Protein AF-B0BI06-F1 (afdb_monomer_lite)

Radius of gyration: 16.46 Å; chains: 1; bounding box: 45×23×43 Å

Sequence (85 aa):
MRQLRQLLWSYALDGHEAGQASGAVLAKYSQHIAPHRTVAEDILAKVCSDADAATEAYRSSGRFGSAEVVVQLKLVAAGLPGGEA

Structure (mmCIF, N/CA/C/O backbone):
data_AF-B0BI06-F1
#
_entry.id   AF-B0BI06-F1
#
loop_
_atom_site.group_PDB
_atom_site.id
_atom_site.type_symbol
_atom_site.label_atom_id
_atom_site.label_alt_id
_atom_site.label_comp_id
_atom_site.label_asym_id
_atom_site.label_entity_id
_atom_site.label_seq_id
_atom_site.pdbx_PDB_ins_code
_atom_site.Cartn_x
_atom_site.Cartn_y
_atom_site.Cartn_z
_atom_site.occupancy
_atom_site.B_iso_or_equiv
_atom_site.auth_seq_id
_atom_site.auth_comp_id
_atom_site.auth_asym_id
_atom_site.auth_atom_id
_atom_site.pdbx_PDB_model_num
ATOM 1 N N . MET A 1 1 ? -21.458 2.344 -10.665 1.00 32.44 1 MET A N 1
ATOM 2 C CA . MET A 1 1 ? -20.179 2.318 -11.405 1.00 32.44 1 MET A CA 1
ATOM 3 C C . MET A 1 1 ? -19.161 3.111 -10.600 1.00 32.44 1 MET A C 1
ATOM 5 O O . MET A 1 1 ? -19.309 4.318 -10.481 1.00 32.44 1 MET A O 1
ATOM 9 N N . ARG A 1 2 ? -18.236 2.433 -9.905 1.00 38.69 2 ARG A N 1
ATOM 10 C CA . ARG A 1 2 ? -17.254 3.080 -9.020 1.00 38.69 2 ARG A CA 1
ATOM 11 C C . ARG A 1 2 ? -16.046 3.477 -9.859 1.00 38.69 2 ARG A C 1
ATOM 13 O O . ARG A 1 2 ? -15.315 2.614 -10.329 1.00 38.69 2 ARG A O 1
ATOM 20 N N . GLN A 1 3 ? -15.884 4.776 -10.054 1.00 39.59 3 GLN A N 1
ATOM 21 C CA . GLN A 1 3 ? -14.716 5.383 -10.673 1.00 39.59 3 GLN A CA 1
ATOM 22 C C . GLN A 1 3 ? -13.516 5.097 -9.758 1.00 39.59 3 GLN A C 1
ATOM 24 O O . GLN A 1 3 ? -13.414 5.624 -8.648 1.00 39.59 3 GLN A O 1
ATOM 29 N N . LEU A 1 4 ? -12.691 4.133 -10.169 1.00 41.03 4 LEU A N 1
ATOM 30 C CA . LEU A 1 4 ? -11.465 3.752 -9.481 1.00 41.03 4 LEU A CA 1
ATOM 31 C C . LEU A 1 4 ? -10.524 4.956 -9.477 1.00 41.03 4 LEU A C 1
ATOM 33 O O . LEU A 1 4 ? -10.275 5.563 -10.515 1.00 41.03 4 LEU A O 1
ATOM 37 N N . ARG A 1 5 ? -10.030 5.300 -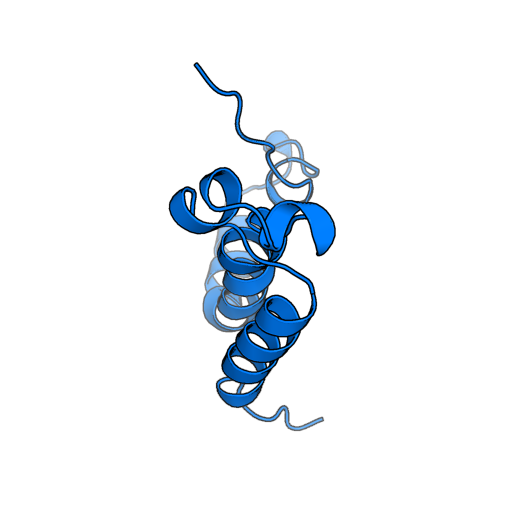8.286 1.00 46.75 5 ARG A N 1
ATOM 38 C CA . ARG A 1 5 ? -8.960 6.275 -8.070 1.00 46.75 5 ARG A CA 1
ATOM 39 C C . ARG A 1 5 ? -7.716 5.790 -8.821 1.00 46.75 5 ARG A C 1
ATOM 41 O O . ARG A 1 5 ? -6.992 4.932 -8.331 1.00 46.75 5 ARG A O 1
ATOM 48 N N . GLN A 1 6 ? -7.519 6.314 -10.023 1.00 39.84 6 GLN A N 1
ATOM 49 C CA . GLN A 1 6 ? -6.319 6.130 -10.828 1.00 39.84 6 GLN A CA 1
ATOM 50 C C . GLN A 1 6 ? -5.202 6.954 -10.173 1.00 39.84 6 GLN A C 1
ATOM 52 O O . GLN A 1 6 ? -5.299 8.177 -10.085 1.00 39.84 6 GLN A O 1
ATOM 57 N N . LEU A 1 7 ? -4.187 6.292 -9.613 1.00 50.81 7 LEU A N 1
ATOM 58 C CA . LEU A 1 7 ? -3.038 6.978 -9.020 1.00 50.81 7 LEU A CA 1
ATOM 59 C C . LEU A 1 7 ? -2.204 7.650 -10.120 1.00 50.81 7 LEU A C 1
ATOM 61 O O . LEU A 1 7 ? -1.940 7.059 -11.171 1.00 50.81 7 LEU A O 1
ATOM 65 N N . LEU A 1 8 ? -1.775 8.879 -9.823 1.00 43.19 8 LEU A N 1
ATOM 66 C CA . LEU A 1 8 ? -1.170 9.855 -10.731 1.00 43.19 8 LEU A CA 1
ATOM 67 C C . LEU A 1 8 ? -0.058 9.321 -11.644 1.00 43.19 8 LEU A C 1
ATOM 69 O O . LEU A 1 8 ? 0.095 9.845 -12.726 1.00 43.19 8 LEU A O 1
ATOM 73 N N . TRP A 1 9 ? 0.698 8.278 -11.311 1.00 45.09 9 TRP A N 1
ATOM 74 C CA . TRP A 1 9 ? 1.781 7.807 -12.192 1.00 45.09 9 TRP A CA 1
ATOM 75 C C . TRP A 1 9 ? 1.302 7.179 -13.517 1.00 45.09 9 TRP A C 1
ATOM 77 O O . TRP A 1 9 ? 2.068 7.119 -14.472 1.00 45.09 9 TRP A O 1
ATOM 87 N N . SER A 1 10 ? 0.041 6.737 -13.586 1.00 46.69 10 SER A N 1
ATOM 88 C CA . SER A 1 10 ? -0.557 6.158 -14.802 1.00 46.69 10 SER A CA 1
ATOM 89 C C . SER A 1 10 ? -1.187 7.193 -15.746 1.00 46.69 10 SER A C 1
ATOM 91 O O . SER A 1 10 ? -1.374 6.892 -16.919 1.00 46.69 10 SER A O 1
ATOM 93 N N . TYR A 1 11 ? -1.484 8.401 -15.247 1.00 46.44 11 TYR A N 1
ATOM 94 C CA . TYR A 1 11 ? -2.166 9.476 -15.992 1.00 46.44 11 TYR A CA 1
ATOM 95 C C . TYR A 1 11 ? -1.503 10.865 -15.860 1.00 46.44 11 TYR A C 1
ATOM 97 O O . TYR A 1 11 ? -1.975 11.816 -16.471 1.00 46.44 11 TYR A O 1
ATOM 105 N N . ALA A 1 12 ? -0.429 11.031 -15.076 1.00 46.03 12 ALA A N 1
ATOM 106 C CA . ALA A 1 12 ? 0.324 12.295 -14.980 1.00 46.03 12 ALA A CA 1
ATOM 107 C C . ALA A 1 12 ? 1.185 12.557 -16.219 1.00 46.03 12 ALA A C 1
ATOM 109 O O . ALA A 1 12 ? 1.655 13.672 -16.414 1.00 46.03 12 ALA A O 1
ATOM 110 N N . LEU A 1 13 ? 1.361 11.543 -17.061 1.00 46.53 13 LEU A N 1
ATOM 111 C CA . LEU A 1 13 ? 1.655 11.744 -18.465 1.00 46.53 13 LEU A CA 1
ATOM 112 C C . LEU A 1 13 ? 0.325 11.520 -19.167 1.00 46.53 13 LEU A C 1
ATOM 114 O O . LEU A 1 13 ? -0.142 10.383 -19.249 1.00 46.53 13 LEU A O 1
ATOM 118 N N . ASP A 1 14 ? -0.314 12.598 -19.613 1.00 49.19 14 ASP A N 1
ATOM 119 C CA . ASP A 1 14 ? -1.382 12.477 -20.596 1.00 49.19 14 ASP A CA 1
ATOM 120 C C . ASP A 1 14 ? -0.811 11.579 -21.705 1.00 49.19 14 ASP A C 1
ATOM 122 O O . ASP A 1 14 ? 0.294 11.836 -22.195 1.00 49.19 14 ASP A O 1
ATOM 126 N N . GLY A 1 15 ? -1.465 10.455 -22.016 1.00 52.47 15 GLY A N 1
ATOM 127 C CA . GLY A 1 15 ? -0.885 9.361 -22.818 1.00 52.47 15 GLY A CA 1
ATOM 128 C C . GLY A 1 15 ? -0.394 9.777 -24.215 1.00 52.47 15 GLY A C 1
ATOM 129 O O . GLY A 1 15 ? 0.195 8.974 -24.931 1.00 52.47 15 GLY A O 1
ATOM 130 N N . HIS A 1 16 ? -0.610 11.041 -24.576 1.00 55.94 16 HIS A N 1
ATOM 131 C CA . HIS A 1 16 ? -0.045 11.754 -25.706 1.00 55.94 16 HIS A CA 1
ATOM 132 C C . HIS A 1 16 ? 1.496 11.755 -25.755 1.00 55.94 16 HIS A C 1
ATOM 134 O O . HIS A 1 16 ? 2.050 11.695 -26.849 1.00 55.94 16 HIS A O 1
ATOM 140 N N . GLU A 1 17 ? 2.201 11.766 -24.613 1.00 53.50 17 GLU A N 1
ATOM 141 C CA . GLU A 1 17 ? 3.682 11.781 -24.593 1.00 53.50 17 GLU A CA 1
ATOM 142 C C . GLU A 1 17 ? 4.325 10.390 -24.441 1.00 53.50 17 GLU A C 1
ATOM 144 O O . GLU A 1 17 ? 5.531 10.213 -24.636 1.00 53.50 17 GLU A O 1
ATOM 149 N N . ALA A 1 18 ? 3.532 9.362 -24.133 1.00 57.81 18 ALA A N 1
ATOM 150 C CA . ALA A 1 18 ? 4.014 7.996 -23.965 1.00 57.81 18 ALA A CA 1
ATOM 151 C C . ALA A 1 18 ? 4.052 7.252 -25.314 1.00 57.81 18 ALA A C 1
ATOM 153 O O . ALA A 1 18 ? 3.218 6.399 -25.609 1.00 57.81 18 ALA A O 1
ATOM 154 N N . GLY A 1 19 ? 5.039 7.574 -26.152 1.00 63.03 19 GLY A N 1
ATOM 155 C CA . GLY A 1 19 ? 5.305 6.830 -27.388 1.00 63.03 19 GLY A CA 1
ATOM 156 C C . GLY A 1 19 ? 5.808 5.397 -27.139 1.00 63.03 19 GLY A C 1
ATOM 157 O O . GLY A 1 19 ? 6.103 4.998 -26.012 1.00 63.03 19 GLY A O 1
ATOM 158 N N . GLN A 1 20 ? 5.987 4.616 -28.214 1.00 62.69 20 GLN A N 1
ATOM 159 C CA . GLN A 1 20 ? 6.481 3.223 -28.152 1.00 62.69 20 GLN A CA 1
ATOM 160 C C . GLN A 1 20 ? 7.799 3.070 -27.361 1.00 62.69 20 GLN A C 1
ATOM 162 O O . GLN A 1 20 ? 8.027 2.044 -26.720 1.00 62.69 20 GLN A O 1
ATOM 167 N N . ALA A 1 21 ? 8.640 4.110 -27.350 1.00 62.06 21 ALA A N 1
ATOM 168 C CA . ALA A 1 21 ? 9.874 4.162 -26.568 1.00 62.06 21 ALA A CA 1
ATOM 169 C C . ALA A 1 21 ? 9.627 4.088 -25.047 1.00 62.06 21 ALA A C 1
ATOM 171 O O . ALA A 1 21 ? 10.341 3.373 -24.345 1.00 62.06 21 ALA A O 1
ATOM 172 N N . SER A 1 22 ? 8.585 4.751 -24.539 1.00 66.88 22 SER A N 1
ATOM 173 C CA . SER A 1 22 ? 8.217 4.722 -23.118 1.00 66.88 22 SER A CA 1
ATOM 174 C C . SER A 1 22 ? 7.729 3.335 -22.694 1.00 66.88 22 SER A C 1
ATOM 176 O O . SER A 1 22 ? 8.097 2.847 -21.626 1.00 66.88 22 SER A O 1
ATOM 178 N N . GLY A 1 23 ? 6.981 2.646 -23.564 1.00 71.25 23 GLY A N 1
ATOM 179 C CA . GLY A 1 23 ? 6.558 1.261 -23.332 1.00 71.25 23 GLY A CA 1
ATOM 180 C C . GLY A 1 23 ? 7.737 0.289 -23.213 1.00 71.25 23 GLY A C 1
ATOM 181 O O . GLY A 1 23 ? 7.764 -0.542 -22.306 1.00 71.25 23 GLY A O 1
ATOM 182 N N . ALA A 1 24 ? 8.752 0.437 -24.069 1.00 77.56 24 ALA A N 1
ATOM 183 C CA . ALA A 1 24 ? 9.960 -0.387 -24.014 1.00 77.56 24 ALA A CA 1
ATOM 184 C C . ALA A 1 24 ? 10.772 -0.165 -22.723 1.00 77.56 24 ALA A C 1
ATOM 186 O O . ALA A 1 24 ? 11.275 -1.124 -22.136 1.00 77.56 24 ALA A O 1
ATOM 187 N N . VAL A 1 25 ? 10.866 1.080 -22.242 1.00 80.56 25 VAL A N 1
ATOM 188 C CA . VAL A 1 25 ? 11.541 1.405 -20.973 1.00 80.56 25 VAL A CA 1
ATOM 189 C C . VAL A 1 25 ? 10.794 0.806 -19.779 1.00 80.56 25 VAL A C 1
ATOM 191 O O . VAL A 1 25 ? 11.415 0.168 -18.929 1.00 80.56 25 VAL A O 1
ATOM 194 N N . LEU A 1 26 ? 9.467 0.940 -19.723 1.00 79.31 26 LEU A N 1
ATOM 195 C CA . LEU A 1 26 ? 8.666 0.341 -18.650 1.00 79.31 26 LEU A CA 1
ATOM 196 C C . LEU A 1 26 ? 8.750 -1.190 -18.659 1.00 79.31 26 LEU A C 1
ATOM 198 O O . LEU A 1 26 ? 8.875 -1.801 -17.600 1.00 79.31 26 LEU A O 1
ATOM 202 N N . ALA A 1 27 ? 8.753 -1.814 -19.841 1.00 80.94 27 ALA A N 1
ATOM 203 C CA . ALA A 1 27 ? 8.954 -3.255 -19.971 1.00 80.94 27 ALA A CA 1
ATOM 204 C C . ALA A 1 27 ? 10.336 -3.684 -19.452 1.00 80.94 27 ALA A C 1
ATOM 206 O O . ALA A 1 27 ? 10.429 -4.646 -18.684 1.00 80.94 27 ALA A O 1
ATOM 207 N N . LYS A 1 28 ? 11.393 -2.932 -19.798 1.00 86.00 28 LYS A N 1
ATOM 208 C CA . LYS A 1 28 ? 12.769 -3.172 -19.331 1.00 86.00 28 LYS A CA 1
ATOM 209 C C . LYS A 1 28 ? 12.879 -3.158 -17.803 1.00 86.00 28 LYS A C 1
ATOM 211 O O . LYS A 1 28 ? 13.586 -3.990 -17.248 1.00 86.00 28 LYS A O 1
ATOM 216 N N . TYR A 1 29 ? 12.184 -2.243 -17.127 1.00 84.25 29 TYR A N 1
ATOM 217 C CA . TYR A 1 29 ? 12.229 -2.104 -15.664 1.00 84.25 29 TYR A CA 1
ATOM 218 C C . TYR A 1 29 ? 11.041 -2.752 -14.941 1.00 84.25 29 TYR A C 1
ATOM 220 O O . TYR A 1 29 ? 10.844 -2.526 -13.748 1.00 84.25 29 TYR A O 1
ATOM 228 N N . SER A 1 30 ? 10.257 -3.582 -15.631 1.00 82.81 30 SER A N 1
ATOM 229 C CA . SER 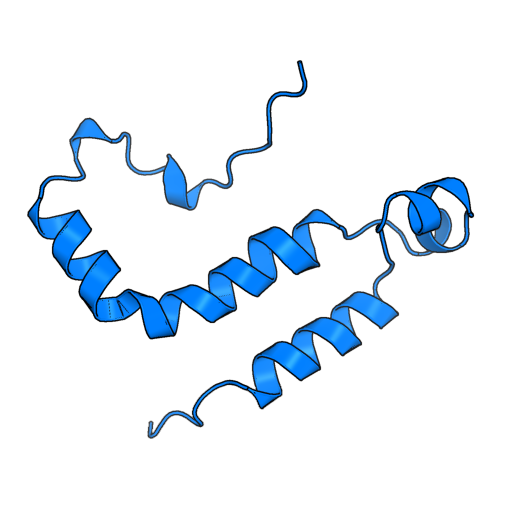A 1 30 ? 9.033 -4.188 -15.091 1.00 82.81 30 SER A CA 1
ATOM 230 C C . SER A 1 30 ? 9.255 -4.932 -13.771 1.00 82.81 30 SER A C 1
ATOM 232 O O . SER A 1 30 ? 8.447 -4.792 -12.856 1.00 82.81 30 SER A O 1
ATOM 234 N N . GLN A 1 31 ? 10.375 -5.646 -13.628 1.00 86.31 31 GLN A N 1
ATOM 235 C CA . GLN A 1 31 ? 10.736 -6.349 -12.391 1.00 86.31 31 GLN A CA 1
ATOM 236 C C . GLN A 1 31 ? 11.000 -5.400 -11.214 1.00 86.31 31 GLN A C 1
ATOM 238 O O . GLN A 1 31 ? 10.642 -5.721 -10.086 1.00 86.31 31 GLN A O 1
ATOM 243 N N . HIS A 1 32 ? 11.577 -4.222 -11.465 1.00 85.12 32 HIS A N 1
ATOM 244 C CA . HIS A 1 32 ? 11.798 -3.211 -10.426 1.00 85.12 32 HIS A CA 1
ATOM 245 C C . HIS A 1 32 ? 10.501 -2.472 -10.082 1.00 85.12 32 HIS A C 1
ATOM 247 O O . HIS A 1 32 ? 10.284 -2.106 -8.934 1.00 85.12 32 HIS A O 1
ATOM 253 N N . ILE A 1 33 ? 9.614 -2.277 -11.062 1.00 85.50 33 ILE A N 1
ATOM 254 C CA . ILE A 1 33 ? 8.325 -1.590 -10.883 1.00 85.50 33 ILE A CA 1
ATOM 255 C C . ILE A 1 33 ? 7.307 -2.482 -10.157 1.00 85.50 33 ILE A C 1
ATOM 257 O O . ILE A 1 33 ? 6.510 -1.980 -9.363 1.00 85.50 33 ILE A O 1
ATOM 261 N N . ALA A 1 34 ? 7.331 -3.794 -10.402 1.00 87.50 34 ALA A N 1
ATOM 262 C CA . ALA A 1 34 ? 6.397 -4.766 -9.835 1.00 87.50 34 ALA A CA 1
ATOM 263 C C . ALA A 1 34 ? 6.180 -4.636 -8.311 1.00 87.50 34 ALA A C 1
ATOM 265 O O . ALA A 1 34 ? 5.024 -4.500 -7.907 1.00 87.50 34 ALA A O 1
ATOM 266 N N . PRO A 1 35 ? 7.215 -4.595 -7.449 1.00 90.44 35 PRO A N 1
ATOM 267 C CA . PRO A 1 35 ? 7.004 -4.452 -6.008 1.00 90.44 35 PRO A CA 1
ATOM 268 C C . PRO A 1 35 ? 6.368 -3.111 -5.621 1.00 90.44 35 PRO A C 1
ATOM 270 O O . PRO A 1 35 ? 5.514 -3.073 -4.735 1.00 90.44 35 PRO A O 1
ATOM 273 N N . HIS A 1 36 ? 6.715 -2.011 -6.297 1.00 89.19 36 HIS A N 1
ATOM 274 C CA . HIS A 1 36 ? 6.074 -0.713 -6.058 1.00 89.19 36 HIS A CA 1
ATOM 2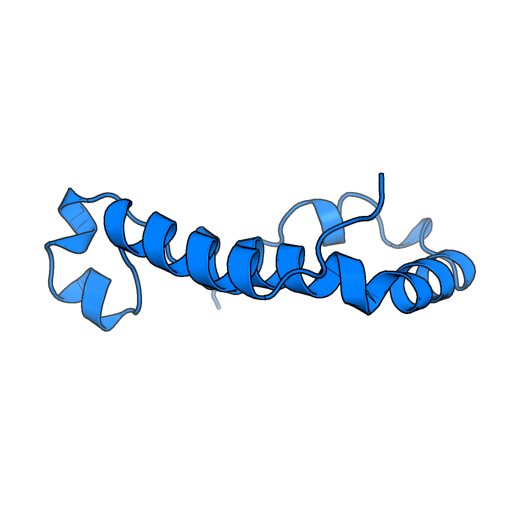75 C C . HIS A 1 36 ? 4.590 -0.745 -6.421 1.00 89.19 36 HIS A C 1
ATOM 277 O O . HIS A 1 36 ? 3.759 -0.174 -5.710 1.00 89.19 36 HIS A O 1
ATOM 283 N N . ARG A 1 37 ? 4.254 -1.460 -7.499 1.00 88.19 37 ARG A N 1
ATOM 284 C CA . ARG A 1 37 ? 2.872 -1.688 -7.908 1.00 88.19 37 ARG A CA 1
ATOM 285 C C . ARG A 1 37 ? 2.103 -2.478 -6.851 1.00 88.19 37 ARG A C 1
ATOM 287 O O . ARG A 1 37 ? 1.037 -2.027 -6.447 1.00 88.19 37 ARG A O 1
ATOM 294 N N . THR A 1 38 ? 2.664 -3.577 -6.343 1.00 91.44 38 THR A N 1
ATOM 295 C CA . THR A 1 38 ? 2.064 -4.352 -5.243 1.00 91.44 38 THR A CA 1
ATOM 296 C C . THR A 1 38 ? 1.823 -3.481 -4.010 1.00 91.44 38 THR A C 1
ATOM 298 O O . THR A 1 38 ? 0.729 -3.486 -3.446 1.00 91.44 38 THR A O 1
ATOM 301 N N . VAL A 1 39 ? 2.807 -2.669 -3.607 1.00 92.69 39 VAL A N 1
ATOM 302 C CA . VAL A 1 39 ? 2.651 -1.759 -2.463 1.00 92.69 39 VAL A CA 1
ATOM 303 C C . VAL A 1 39 ? 1.493 -0.786 -2.679 1.00 92.69 39 VAL A C 1
ATOM 305 O O . VAL A 1 39 ? 0.660 -0.622 -1.790 1.00 92.69 39 VAL A O 1
ATOM 308 N N . ALA A 1 40 ? 1.405 -0.152 -3.845 1.00 88.75 40 ALA A N 1
ATOM 309 C CA . ALA A 1 40 ? 0.371 0.842 -4.106 1.00 88.75 40 ALA A CA 1
ATOM 310 C C . ALA A 1 40 ? -1.030 0.221 -4.264 1.00 88.75 40 ALA A C 1
ATOM 312 O O . ALA A 1 40 ? -1.982 0.676 -3.626 1.00 88.75 40 ALA A O 1
ATOM 313 N N . GLU A 1 41 ? -1.156 -0.797 -5.116 1.00 87.88 41 GLU A N 1
ATOM 314 C CA . GLU A 1 41 ? -2.444 -1.337 -5.569 1.00 87.88 41 GLU A CA 1
ATOM 315 C C . GLU A 1 41 ? -3.029 -2.355 -4.588 1.00 87.88 41 GLU A C 1
ATOM 317 O O . GLU A 1 41 ? -4.237 -2.351 -4.346 1.00 87.88 41 GLU A O 1
ATOM 322 N N . ASP A 1 42 ? -2.185 -3.186 -3.975 1.00 91.44 42 ASP A N 1
ATOM 323 C CA . ASP A 1 42 ? -2.657 -4.312 -3.171 1.00 91.44 42 ASP A CA 1
ATOM 324 C C . ASP A 1 42 ? -2.606 -4.047 -1.671 1.00 91.44 42 ASP A C 1
ATOM 326 O O . ASP A 1 42 ? -3.418 -4.626 -0.939 1.00 91.44 42 ASP A O 1
ATOM 330 N N . ILE A 1 43 ? -1.688 -3.178 -1.225 1.00 94.19 43 ILE A N 1
ATOM 331 C CA . ILE A 1 43 ? -1.484 -2.858 0.192 1.00 94.19 43 ILE A CA 1
ATOM 332 C C . ILE A 1 43 ? -2.109 -1.504 0.532 1.00 94.19 43 ILE A C 1
ATOM 334 O O . ILE A 1 43 ? -3.117 -1.444 1.237 1.00 94.19 43 ILE A O 1
ATOM 338 N N . LEU A 1 44 ? -1.552 -0.408 0.008 1.00 92.81 44 LEU A N 1
ATOM 339 C CA . LEU A 1 44 ? -1.936 0.951 0.402 1.00 92.81 44 LEU A CA 1
ATOM 340 C C . LEU A 1 44 ? -3.384 1.298 0.025 1.00 92.81 44 LEU A C 1
ATOM 342 O O . LEU A 1 44 ? -4.058 2.018 0.763 1.00 92.81 44 LEU A O 1
ATOM 346 N N . ALA A 1 45 ? -3.911 0.732 -1.063 1.00 92.12 45 ALA A N 1
ATOM 347 C CA . ALA A 1 45 ? -5.306 0.924 -1.463 1.00 92.12 45 ALA A CA 1
ATOM 348 C C . ALA A 1 45 ? -6.334 0.357 -0.459 1.00 92.12 45 ALA A C 1
ATOM 350 O O . ALA A 1 45 ? -7.498 0.775 -0.464 1.00 92.12 45 ALA A O 1
ATOM 351 N N . LYS A 1 46 ? -5.927 -0.589 0.400 1.00 94.88 46 LYS A N 1
ATOM 352 C CA . LYS A 1 46 ? -6.801 -1.276 1.368 1.00 94.88 46 LYS A CA 1
ATOM 353 C C . LYS A 1 46 ? -6.688 -0.719 2.785 1.00 94.88 46 LYS A C 1
ATOM 355 O O . LYS A 1 46 ? -7.428 -1.146 3.671 1.00 94.88 46 LYS A O 1
ATOM 360 N N . VAL A 1 47 ? -5.822 0.267 2.995 1.00 95.19 47 VAL A N 1
ATOM 361 C CA . VAL A 1 47 ? -5.609 0.862 4.314 1.00 95.19 47 VAL A CA 1
ATOM 362 C C . VAL A 1 47 ? -6.837 1.649 4.749 1.00 95.19 47 VAL A C 1
ATOM 364 O O . VAL A 1 47 ? -7.474 2.364 3.968 1.00 95.19 47 VAL A O 1
ATOM 367 N N . CYS A 1 48 ? -7.188 1.489 6.015 1.00 95.31 48 CYS A N 1
ATOM 368 C CA . CYS A 1 48 ? -8.190 2.285 6.709 1.00 95.31 48 CYS A CA 1
ATOM 369 C C . CYS A 1 48 ? -7.641 2.727 8.068 1.00 95.31 48 CYS A C 1
ATOM 371 O O . CYS A 1 48 ? -6.520 2.369 8.431 1.00 95.31 48 CYS A O 1
ATOM 373 N N . SER A 1 49 ? -8.401 3.547 8.797 1.00 96.94 49 SER A N 1
ATOM 374 C CA . SER A 1 49 ? -8.008 3.915 10.156 1.00 96.94 49 SER A CA 1
ATOM 375 C C . SER A 1 49 ? -8.011 2.679 11.063 1.00 96.94 49 SER A C 1
ATOM 377 O O . SER A 1 49 ? -8.763 1.734 10.828 1.00 96.94 49 SER A O 1
ATOM 379 N N . ASP A 1 50 ? -7.208 2.683 12.128 1.00 97.56 50 ASP A N 1
ATOM 380 C CA . ASP A 1 50 ? -7.193 1.561 13.079 1.00 97.56 50 ASP A CA 1
ATOM 381 C C . ASP A 1 50 ? -8.545 1.391 13.792 1.00 97.56 50 ASP A C 1
ATOM 383 O O . ASP A 1 50 ? -8.949 0.273 14.114 1.00 97.56 50 ASP A O 1
ATOM 387 N N . ALA A 1 51 ? -9.289 2.488 13.963 1.00 96.94 51 ALA A N 1
ATOM 388 C CA . ALA A 1 51 ? -10.656 2.457 14.468 1.00 96.94 51 ALA A CA 1
ATOM 389 C C . ALA A 1 51 ? -11.605 1.727 13.501 1.00 96.94 51 ALA A C 1
ATOM 391 O O . ALA A 1 51 ? -12.366 0.859 13.927 1.00 96.94 51 ALA A O 1
ATOM 392 N N . ASP A 1 52 ? -11.526 2.019 12.199 1.00 95.94 52 ASP A N 1
ATOM 393 C CA . ASP A 1 52 ? -12.323 1.323 11.184 1.00 95.94 52 ASP A CA 1
ATOM 394 C C . ASP A 1 52 ? -11.917 -0.149 11.073 1.00 95.94 52 ASP A C 1
ATOM 396 O O . ASP A 1 52 ? -12.781 -1.020 10.977 1.00 95.94 52 ASP A O 1
ATOM 400 N N . ALA A 1 53 ? -10.619 -0.449 11.151 1.00 96.00 53 ALA A N 1
ATOM 401 C CA . ALA A 1 53 ? -10.086 -1.808 11.090 1.00 96.00 53 ALA A CA 1
ATOM 402 C C . ALA A 1 53 ? -10.567 -2.700 12.250 1.00 96.00 53 ALA A C 1
ATOM 404 O O . ALA A 1 53 ? -10.619 -3.923 12.104 1.00 96.00 53 ALA A O 1
ATOM 405 N N . ALA A 1 54 ? -10.967 -2.120 13.386 1.00 95.81 54 ALA A N 1
ATOM 406 C CA . ALA A 1 54 ? -11.593 -2.870 14.474 1.00 95.81 54 ALA A CA 1
ATOM 407 C C . ALA A 1 54 ? -13.008 -3.365 14.105 1.00 95.81 54 ALA A C 1
ATOM 409 O O . ALA A 1 54 ? -13.476 -4.388 14.617 1.00 95.81 54 ALA A O 1
ATOM 410 N N . THR A 1 55 ? -13.685 -2.690 13.173 1.00 96.62 55 THR A N 1
ATOM 411 C CA . THR A 1 55 ? -15.043 -3.044 12.750 1.00 96.62 55 THR A CA 1
ATOM 412 C C . THR A 1 55 ? -15.055 -4.225 11.778 1.00 96.62 55 THR A C 1
ATOM 414 O O . THR A 1 55 ? -14.186 -4.390 10.921 1.00 96.62 55 THR A O 1
ATOM 417 N N . GLU A 1 56 ? -16.077 -5.072 11.886 1.00 95.00 56 GLU A N 1
ATOM 418 C CA . GLU A 1 56 ? -16.218 -6.249 11.022 1.00 95.00 56 GLU A CA 1
ATOM 419 C C . GLU A 1 56 ? -16.508 -5.885 9.558 1.00 95.00 56 GLU A C 1
ATOM 421 O O . GLU A 1 56 ? -16.022 -6.550 8.641 1.00 95.00 56 GLU A O 1
ATOM 426 N N . ALA A 1 57 ? -17.234 -4.792 9.316 1.00 94.94 57 ALA A N 1
ATOM 427 C CA . ALA A 1 57 ? -17.565 -4.330 7.969 1.00 94.94 57 ALA A CA 1
ATOM 428 C C . ALA A 1 57 ? -16.312 -3.985 7.143 1.00 94.94 57 ALA A C 1
ATOM 430 O O . ALA A 1 57 ? -16.218 -4.328 5.965 1.00 94.94 57 ALA A O 1
ATOM 431 N N . TYR A 1 58 ? -15.314 -3.347 7.758 1.00 94.00 58 TYR A N 1
ATOM 432 C CA . TYR A 1 58 ? -14.070 -3.010 7.069 1.00 94.00 58 TYR A CA 1
ATOM 433 C C . TYR A 1 58 ? -13.185 -4.240 6.867 1.00 94.00 58 TYR A C 1
ATOM 435 O O . TYR A 1 58 ? -12.714 -4.460 5.748 1.00 94.00 58 TYR A O 1
ATOM 443 N N . ARG A 1 59 ? -13.042 -5.094 7.888 1.00 93.06 59 ARG A N 1
ATOM 444 C CA . ARG A 1 59 ? -12.276 -6.347 7.774 1.00 93.06 59 ARG A CA 1
ATOM 445 C C . ARG A 1 59 ? -12.830 -7.274 6.694 1.00 93.06 59 ARG A C 1
ATOM 447 O O . ARG A 1 59 ? -12.073 -7.758 5.859 1.00 93.06 59 ARG A O 1
ATOM 454 N N . SER A 1 60 ? -14.148 -7.468 6.654 1.00 94.69 60 SER A N 1
ATOM 455 C CA . SER A 1 60 ? -14.810 -8.305 5.637 1.00 94.69 60 SER A CA 1
ATOM 456 C C . SER A 1 60 ? -14.679 -7.747 4.216 1.00 94.69 60 SER A C 1
ATOM 458 O O . SER A 1 60 ? -14.671 -8.511 3.255 1.00 94.69 60 SER A O 1
ATOM 460 N N . SER A 1 61 ? -14.486 -6.432 4.065 1.00 93.12 61 SER A N 1
ATOM 461 C CA . SER A 1 61 ? -14.168 -5.801 2.776 1.00 93.12 61 SER A CA 1
ATOM 462 C C . SER A 1 61 ? -12.690 -5.916 2.361 1.00 93.12 61 SER A C 1
ATOM 464 O O . SER A 1 61 ? -12.292 -5.342 1.347 1.00 93.12 61 SER A O 1
ATOM 466 N N . GLY A 1 62 ? -11.871 -6.633 3.141 1.00 92.69 62 GLY A N 1
ATOM 467 C CA . GLY A 1 62 ? -10.440 -6.813 2.898 1.00 92.69 62 GLY A CA 1
ATOM 468 C C . GLY A 1 62 ? -9.583 -5.605 3.281 1.00 92.69 62 GLY A C 1
ATOM 469 O O . GLY A 1 62 ? -8.448 -5.502 2.819 1.00 92.69 62 GLY A O 1
ATOM 470 N N . ARG A 1 63 ? -10.117 -4.673 4.083 1.00 95.38 63 ARG A N 1
ATOM 471 C CA . ARG A 1 63 ? -9.375 -3.510 4.586 1.00 95.38 63 ARG A CA 1
ATOM 472 C C . ARG A 1 63 ? -8.686 -3.822 5.902 1.00 95.38 63 ARG A C 1
ATOM 474 O O . ARG A 1 63 ? -9.162 -4.644 6.683 1.00 95.38 63 ARG A O 1
ATOM 481 N N . PHE A 1 64 ? -7.587 -3.12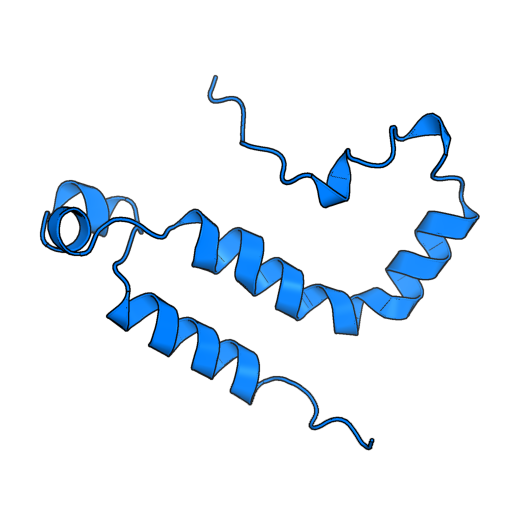5 6.155 1.00 95.62 64 PHE A N 1
ATOM 482 C CA . PHE A 1 64 ? -6.777 -3.338 7.347 1.00 95.62 64 PHE A CA 1
ATOM 483 C C . PHE A 1 64 ? -6.114 -2.053 7.844 1.00 95.62 64 PHE A C 1
ATOM 485 O O . PHE A 1 64 ? -6.041 -1.048 7.131 1.00 95.62 64 PHE A O 1
ATOM 492 N N . GLY A 1 65 ? -5.706 -2.091 9.112 1.00 96.62 65 GLY A N 1
ATOM 493 C CA . GLY A 1 65 ? -5.081 -0.979 9.822 1.00 96.62 65 GLY A CA 1
ATOM 494 C C . GLY A 1 65 ? -3.560 -0.957 9.686 1.00 96.62 65 GLY A C 1
ATOM 495 O O . GLY A 1 65 ? -2.950 -1.784 9.004 1.00 96.62 65 GLY A O 1
ATOM 496 N N . SER A 1 66 ? -2.944 -0.007 10.379 1.00 95.81 66 SER A N 1
ATOM 497 C CA . SER A 1 66 ? -1.522 0.327 10.308 1.00 95.81 66 SER A CA 1
ATOM 498 C C . SER A 1 66 ? -0.597 -0.851 10.640 1.00 95.81 66 SER A C 1
ATOM 500 O O . SER A 1 66 ? 0.397 -1.069 9.946 1.00 95.81 66 SER A O 1
ATOM 502 N N . ALA A 1 67 ? -0.936 -1.656 11.650 1.00 96.06 67 ALA A N 1
ATOM 503 C CA . ALA A 1 67 ? -0.126 -2.804 12.059 1.00 96.06 67 ALA A CA 1
ATOM 504 C C . ALA A 1 67 ? 0.003 -3.853 10.940 1.00 96.06 67 ALA A C 1
ATOM 506 O O . ALA A 1 67 ? 1.105 -4.313 10.640 1.00 96.06 67 ALA A O 1
ATOM 507 N N . GLU A 1 68 ? -1.109 -4.179 10.280 1.00 95.38 68 GLU A N 1
ATOM 508 C CA . GLU A 1 68 ? -1.133 -5.143 9.176 1.00 95.38 68 GLU A CA 1
ATOM 509 C C . GLU A 1 68 ? -0.409 -4.590 7.944 1.00 95.38 68 GLU A C 1
ATOM 511 O O . GLU A 1 68 ? 0.355 -5.309 7.308 1.00 95.38 68 GLU A O 1
ATOM 516 N N . VAL A 1 69 ? -0.553 -3.290 7.648 1.00 95.69 69 VAL A N 1
ATOM 517 C CA . VAL A 1 69 ? 0.220 -2.633 6.577 1.00 95.69 69 VAL A CA 1
ATOM 518 C C . VAL A 1 69 ? 1.711 -2.875 6.760 1.00 95.69 69 VAL A C 1
ATOM 520 O O . VAL A 1 69 ? 2.389 -3.271 5.818 1.00 95.69 69 VAL A O 1
ATOM 523 N N . VAL A 1 70 ? 2.229 -2.666 7.972 1.00 96.88 70 VAL A N 1
ATOM 524 C CA . VAL A 1 70 ? 3.655 -2.857 8.259 1.00 96.88 70 VAL A CA 1
ATOM 525 C C . VAL A 1 70 ? 4.078 -4.313 8.048 1.00 96.88 70 VAL A C 1
ATOM 527 O O . VAL A 1 70 ? 5.168 -4.552 7.528 1.00 96.88 70 VAL A O 1
ATOM 530 N N . VAL A 1 71 ? 3.238 -5.288 8.409 1.00 96.25 71 VAL A N 1
ATOM 531 C CA . VAL A 1 71 ? 3.506 -6.714 8.151 1.00 96.25 71 VAL A CA 1
ATOM 532 C C . VAL A 1 71 ? 3.585 -6.985 6.648 1.00 96.25 71 VAL A C 1
ATOM 534 O O . VAL A 1 71 ? 4.576 -7.545 6.180 1.00 96.25 71 VAL A O 1
ATOM 537 N N . GLN A 1 72 ? 2.601 -6.521 5.879 1.00 95.19 72 GLN A N 1
ATOM 538 C CA . GLN A 1 72 ? 2.554 -6.709 4.427 1.00 95.19 72 GLN A CA 1
ATOM 539 C C . GLN A 1 72 ? 3.743 -6.033 3.720 1.00 95.19 72 GLN A C 1
ATOM 541 O O . GLN A 1 72 ? 4.376 -6.629 2.850 1.00 95.19 72 GLN A O 1
ATOM 546 N N . LEU A 1 73 ? 4.116 -4.818 4.134 1.00 94.56 73 LEU A N 1
ATOM 547 C CA . LEU A 1 73 ? 5.277 -4.109 3.585 1.00 94.56 73 LEU A CA 1
ATOM 548 C C . LEU A 1 73 ? 6.590 -4.849 3.856 1.00 94.56 73 LEU A C 1
ATOM 550 O O . LEU A 1 73 ? 7.448 -4.911 2.977 1.00 94.56 73 LEU A O 1
ATOM 554 N N . LYS A 1 74 ? 6.748 -5.439 5.047 1.00 95.31 74 LYS A N 1
ATOM 555 C CA . LYS A 1 74 ? 7.924 -6.258 5.373 1.00 95.31 74 LYS A CA 1
ATOM 556 C C . LYS A 1 74 ? 8.019 -7.500 4.489 1.00 95.31 74 LYS A C 1
ATOM 558 O O . LYS A 1 74 ? 9.125 -7.853 4.092 1.00 95.31 74 LYS A O 1
ATOM 563 N N . LEU A 1 75 ? 6.893 -8.133 4.155 1.00 94.06 75 LEU A N 1
ATOM 564 C CA . LEU A 1 75 ? 6.868 -9.279 3.239 1.00 94.06 75 LEU A CA 1
ATOM 565 C C . LEU A 1 75 ? 7.318 -8.887 1.830 1.00 94.06 75 LEU A C 1
ATOM 567 O O . LEU A 1 75 ? 8.144 -9.582 1.244 1.00 94.06 75 LEU A O 1
ATOM 571 N N . VAL A 1 76 ? 6.835 -7.751 1.313 1.00 93.06 76 VAL A N 1
ATOM 572 C CA . VAL A 1 76 ? 7.303 -7.231 0.018 1.00 93.06 76 VAL A CA 1
ATOM 573 C C . VAL A 1 76 ? 8.798 -6.926 0.076 1.00 93.06 76 VAL A C 1
ATOM 575 O O . VAL A 1 76 ? 9.534 -7.361 -0.802 1.00 93.06 76 VAL A O 1
ATOM 578 N N . ALA A 1 77 ? 9.260 -6.239 1.125 1.00 91.56 77 ALA A N 1
ATOM 579 C CA . ALA A 1 77 ? 10.666 -5.879 1.287 1.00 91.56 77 ALA A CA 1
ATOM 580 C C . ALA A 1 77 ? 11.592 -7.103 1.372 1.00 91.56 77 ALA A C 1
ATOM 582 O O . ALA A 1 77 ? 12.663 -7.094 0.775 1.00 91.56 77 ALA A O 1
ATOM 583 N N . ALA A 1 78 ? 11.176 -8.168 2.064 1.00 91.88 78 ALA A N 1
ATOM 584 C CA . ALA A 1 78 ? 11.939 -9.412 2.164 1.00 91.88 78 ALA A CA 1
ATOM 585 C C . ALA A 1 78 ? 12.091 -10.145 0.817 1.00 91.88 78 ALA A C 1
ATOM 587 O O . ALA A 1 78 ? 13.024 -10.926 0.651 1.00 91.88 78 ALA A O 1
ATOM 588 N N . GLY A 1 79 ? 11.182 -9.903 -0.133 1.00 84.62 79 GLY A N 1
ATOM 589 C CA . GLY A 1 79 ? 11.231 -10.463 -1.485 1.00 84.62 79 GLY A CA 1
ATOM 590 C C . GLY A 1 79 ? 12.016 -9.623 -2.496 1.00 84.62 79 GLY A C 1
ATOM 591 O O . GLY A 1 79 ? 12.121 -10.028 -3.654 1.00 84.62 79 GLY A O 1
ATOM 592 N N . LEU A 1 80 ? 12.543 -8.458 -2.104 1.00 83.56 80 LEU A N 1
ATOM 593 C CA . LEU A 1 80 ? 13.332 -7.616 -3.000 1.00 83.56 80 LEU A CA 1
ATOM 594 C C . LEU A 1 80 ? 14.761 -8.159 -3.131 1.00 83.56 80 LEU A C 1
ATOM 596 O O . LEU A 1 80 ? 15.362 -8.528 -2.118 1.00 83.56 80 LEU A O 1
ATOM 600 N N . PRO A 1 81 ? 15.350 -8.167 -4.342 1.00 71.75 81 PRO A N 1
ATOM 601 C CA . PRO A 1 81 ? 16.778 -8.410 -4.474 1.00 71.75 81 PRO A CA 1
ATOM 602 C C . PRO A 1 81 ? 17.519 -7.319 -3.692 1.00 71.75 81 PRO A C 1
ATOM 604 O O . PRO A 1 81 ? 17.263 -6.129 -3.889 1.00 71.75 81 PRO A O 1
ATOM 607 N N . GLY A 1 82 ? 18.403 -7.716 -2.773 1.00 62.03 82 GLY A N 1
ATOM 608 C CA . GLY A 1 82 ? 19.283 -6.772 -2.091 1.00 62.03 82 GLY A CA 1
ATOM 609 C C . GLY A 1 82 ? 20.098 -6.037 -3.148 1.00 62.03 82 GLY A C 1
ATOM 610 O O . GLY A 1 82 ? 20.857 -6.670 -3.875 1.00 62.03 82 GLY A O 1
ATOM 611 N N . GLY A 1 83 ? 19.875 -4.732 -3.300 1.00 52.12 83 GLY A N 1
ATOM 612 C CA . GLY A 1 83 ? 20.596 -3.947 -4.294 1.00 52.12 83 GLY A CA 1
ATOM 613 C C . GLY A 1 83 ? 22.087 -3.939 -3.971 1.00 52.12 83 GLY A C 1
ATOM 614 O O . GLY A 1 83 ? 22.466 -3.537 -2.872 1.00 52.12 83 GLY A O 1
ATOM 615 N N . GLU A 1 84 ? 22.92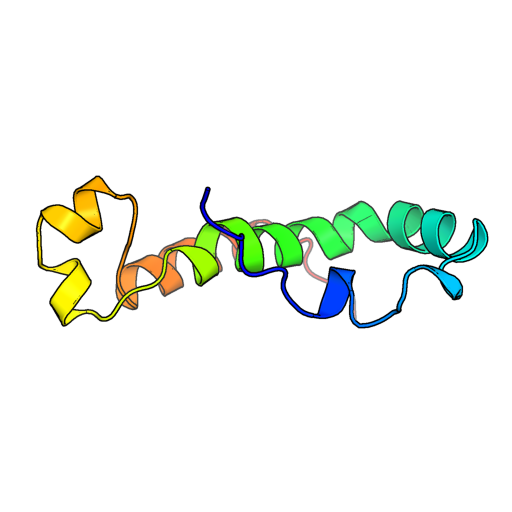6 -4.365 -4.918 1.00 46.69 84 GLU A N 1
ATOM 616 C CA . GLU A 1 84 ? 24.303 -3.873 -4.961 1.00 46.69 84 GLU A CA 1
ATOM 617 C C . GLU A 1 84 ? 24.231 -2.367 -5.247 1.00 46.69 84 GLU A C 1
ATOM 619 O O . GLU A 1 84 ? 23.570 -1.938 -6.198 1.00 46.69 84 GLU A O 1
ATOM 624 N N . ALA A 1 85 ? 24.812 -1.590 -4.332 1.00 41.25 85 ALA A N 1
ATOM 625 C CA . ALA A 1 85 ? 24.872 -0.133 -4.369 1.00 41.25 85 ALA A CA 1
ATOM 626 C C . ALA A 1 85 ? 25.904 0.372 -5.384 1.00 41.25 85 ALA A C 1
ATOM 628 O O . ALA A 1 85 ? 26.950 -0.299 -5.543 1.00 41.25 85 ALA A O 1
#

Foldseek 3Di:
DDDDDDPCVVPVPPCVPCPPVNVVVCVVCVVVCVLVCCLVPVQVVQEDDQVVQVDPVSVVVVHHYDVVSVVVNVVSVVPDDPDPD

pLDDT: mean 78.27, std 20.32, range [32.44, 97.56]

Secondary structure (DSSP, 8-state):
-------GGGTSS-TTS--HHHHHHHHHTHHHHHHHHHIIIIIGGGB--HHHHHSHHHHHTT-B-HHHHHHHHHHHHHTS-----

=== Feature glossary ===
Legend for the data blocks above and below:

— What the protein is —

The amino-acid sequence is the protein's primary structure: the linear order of residues from the N-terminus to the C-terminus, written in one-letter code. Everything else here — the 3D coordinates, the secondary structure, the domain annotations — is ultimately a consequence of this string.

Database cross-references. InterPro integrates a dozen domain/family signature databases into unified entries with residue-range hits. GO terms attach function/process/location labels with evidence codes. CATH codes position the fold in a four-level structural taxonomy. Organism is the NCBI-taxonomy species name.

— Where its atoms are —

The mmCIF block holds the 3D Cartesian coordinates of each backbone atom (N, Cα, C, O) in ångströms. mmCIF is the PDB's canonical archive format — a tagged-loop text representation of the atomic model.

The six renders are orthographic views along the three Cartesian axes in both directions. Representation (cartoon, sticks, or surface) and color scheme (sequence-rainbow or by-chain) vary across proteins so the training set covers all the common visualization conventions.

— Local backbone conformation —

Secondary structure is the local, repeating backbone conformation. DSSP classifies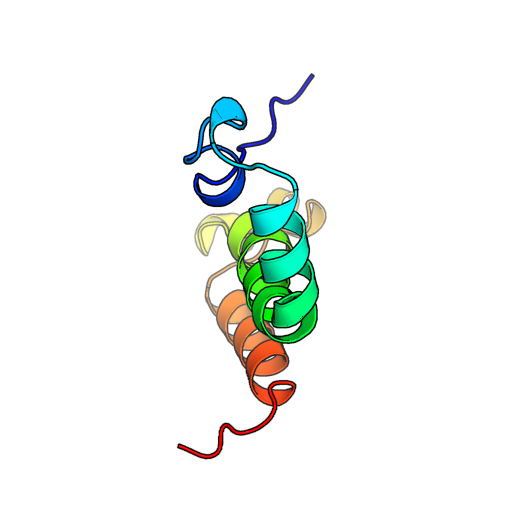 it into eight states by reading the hydrogen-bond network: three helix types (H, G, I), two β types (E, B), two non-regular types (T, S), and unstructured coil (-).

SS3 is a coarse helix/strand/coil call (letters a/b/c) made by the P-SEA algorithm from inter-Cα distances and dihedrals. It is less detailed than DSSP but needs only Cα positions.

Backbone dihedral angles. Every residue except chain termini has a φ (preceding-C → N → Cα → C) and a ψ (N → Cα → C → next-N). They are reported in degrees following the IUPAC sign convention. Secondary structure is essentially a statement about which (φ, ψ) basin each residue occupies.

— Global shape and packing —

The geometric summary reports three shape descriptors. Rg (radius of gyration) measures how spread out the Cα atoms are about their centre of mass; compact globular proteins have small Rg, elongated or unfolded ones large. Cα contacts (<8 Å, |i−j|>4) count long-range residue pairs in spatial proximity — high for tightly packed folds, near zero for rods or random coil. The bounding-box extents give the protein's footprint along x, y, z in Å.

Solvent accessibility: the surface area of each residue that a 1.4 Å water probe can touch, in Å². When only backbone atoms are present the absolute values are lower than full-atom SASA (side chains contribute most of the area) and are flagged as backbone-only.

Plot images: a contact map (which residues are close in 3D, as an N×N binary image), a Ramachandran scatter (backbone torsion angles, revealing secondary-structure composition at a glance), and — for AlphaFold structures — a PAE heatmap (pairwise prediction confidence).

— Structural neighborhood —

Foldseek's 3Di representation compresses backbone geometry into a per-residue letter drawn from a learned twenty-state alphabet. It captures the tertiary interaction pattern around each residue — which residues are packed against it in space, regardless of where they are in sequence.

Structural nearest neighbors (via Foldseek easy-search vs the PDB). Reported per hit: target PDB id, E-value, and alignment TM-score. A TM-score above ~0.5 is the conventional threshold for 'same fold'.

— Confidence and disorder —

pLDDT (predicted Local Distance Difference Test) is AlphaFold's per-residue confidence score, ranging from 0 to 100. Values above 90 indicate high confidence (typically well-packed cores); 70–90 is confident; 50–70 low confidence; below 50 usually means the region is disordered or the prediction is unreliable there. AlphaFold stores pLDDT in the mmCIF B-factor column.

For experimental (PDB) structures, the B-factor (temperature factor) quantifies the positional spread of each atom in the crystal — a combination of thermal vibration and static disorder — in units of Å². High B-factors mark flexible loops or poorly resolved regions; low B-factors mark the rigid, well-ordered core.

Predicted Aligned Error (PAE) is an AlphaFold confidence matrix: entry (i, j) is the expected error in the position of residue j, in ångströms, when the prediction is superimposed on the true structure at residue i. Low PAE within a block of residues means that block is internally rigid and well-predicted; high PAE between two blocks means their relative placement is uncertain even if each block individually is confident.